Protein AF-A0A101WW51-F1 (afdb_monomer_lite)

pLDDT: mean 91.64, std 7.09, range [53.06, 98.25]

Secondary structure (DSSP, 8-state):
--EEEEEEETTEEEEEEEETTEEEEEEEETTEEEEEE-TT--S-HHHHHHHHHHHHHHHHHT--HHHHHHHHHHHHHH-SSEEEEEEEETTEEEEEEEETTEEEEEEEE-----

Sequence (114 aa):
MSSLVDLVLVNYHGEWILEGGVVKYIEHVDGDIIEAELENCGEDYVDCVIEDAVKRLGDELKIPRSVLGAVKARLKLLGFPLMIRSREEGNSLIVDLRGKGGNAQLVVRYQLIA

Structure (mmCIF, N/CA/C/O backbone):
data_AF-A0A101WW51-F1
#
_entry.id   AF-A0A101WW51-F1
#
loop_
_atom_site.group_PDB
_atom_site.id
_atom_site.type_symbol
_atom_site.label_atom_id
_atom_site.label_alt_id
_atom_site.label_comp_id
_atom_site.label_asym_id
_atom_site.label_entity_id
_atom_site.label_seq_id
_atom_site.pdbx_PDB_ins_code
_atom_site.Cartn_x
_atom_site.Cartn_y
_atom_site.Cartn_z
_atom_site.occupancy
_atom_site.B_iso_or_equiv
_atom_site.auth_seq_id
_atom_site.auth_comp_id
_atom_site.auth_asym_id
_atom_site.auth_atom_id
_atom_site.pdbx_PDB_model_num
ATOM 1 N N . MET A 1 1 ? 1.296 3.540 -20.020 1.00 53.06 1 MET A N 1
ATOM 2 C CA . MET A 1 1 ? 2.038 2.869 -18.932 1.00 53.06 1 MET A CA 1
ATOM 3 C C . MET A 1 1 ? 1.021 2.279 -17.973 1.00 53.06 1 MET A C 1
ATOM 5 O O . MET A 1 1 ? 0.002 2.919 -17.755 1.00 53.06 1 MET A O 1
ATOM 9 N N . SER A 1 2 ? 1.227 1.061 -17.474 1.00 75.81 2 SER A N 1
ATOM 10 C CA . SER A 1 2 ? 0.347 0.453 -16.466 1.00 75.81 2 SER A CA 1
ATOM 11 C C . SER A 1 2 ? 1.016 0.547 -15.098 1.00 75.81 2 SER A C 1
ATOM 13 O O . SER A 1 2 ? 2.124 0.034 -14.944 1.00 75.81 2 SER A O 1
ATOM 15 N N . SER A 1 3 ? 0.354 1.184 -14.134 1.00 89.69 3 SER A N 1
ATOM 16 C CA . SER A 1 3 ? 0.826 1.250 -12.750 1.00 89.69 3 SER A CA 1
ATOM 17 C 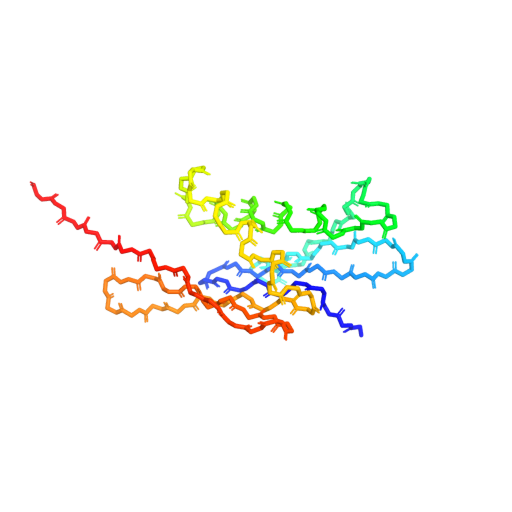C . SER A 1 3 ? 0.899 -0.152 -12.122 1.00 89.69 3 SER A C 1
ATOM 19 O O . SER A 1 3 ? 0.007 -0.981 -12.327 1.00 89.69 3 SER A O 1
ATOM 21 N N . LEU A 1 4 ? 1.979 -0.429 -11.388 1.00 95.44 4 LEU A N 1
ATOM 22 C CA . LEU A 1 4 ? 2.128 -1.599 -10.522 1.00 95.44 4 LEU A CA 1
ATOM 23 C C . LEU A 1 4 ? 1.252 -1.461 -9.278 1.00 95.44 4 LEU A C 1
ATOM 25 O O . LEU A 1 4 ? 0.610 -2.430 -8.878 1.00 95.44 4 LEU A O 1
ATOM 29 N N . VAL A 1 5 ? 1.235 -0.273 -8.675 1.00 97.38 5 VAL A N 1
ATOM 30 C CA . VAL A 1 5 ? 0.443 0.050 -7.487 1.00 97.38 5 VAL A CA 1
ATOM 31 C C . VAL A 1 5 ? -0.140 1.438 -7.663 1.00 97.38 5 VAL A C 1
ATOM 33 O O . VAL A 1 5 ? 0.595 2.394 -7.870 1.00 97.38 5 VAL A O 1
ATOM 36 N N . ASP A 1 6 ? -1.452 1.545 -7.550 1.00 97.31 6 ASP A N 1
ATOM 37 C CA . ASP A 1 6 ? -2.177 2.810 -7.511 1.00 97.31 6 ASP A CA 1
ATOM 38 C C . ASP A 1 6 ? -2.831 2.939 -6.132 1.00 97.31 6 ASP A C 1
ATOM 40 O O . ASP A 1 6 ? -3.750 2.183 -5.797 1.00 97.31 6 ASP A O 1
ATOM 44 N N . LEU A 1 7 ? -2.293 3.836 -5.305 1.00 96.62 7 LEU A N 1
ATOM 45 C CA . LEU A 1 7 ? -2.676 4.034 -3.913 1.00 96.62 7 LEU A CA 1
ATOM 46 C C . LEU A 1 7 ? -3.302 5.411 -3.752 1.00 96.62 7 LEU A C 1
ATOM 48 O O . LEU A 1 7 ? -2.603 6.415 -3.804 1.00 96.62 7 LEU A O 1
ATOM 52 N N . VAL A 1 8 ? -4.608 5.458 -3.500 1.00 95.38 8 VAL A N 1
ATOM 53 C CA . VAL A 1 8 ? -5.326 6.709 -3.243 1.00 95.38 8 VAL A CA 1
ATOM 54 C C . VAL A 1 8 ? -6.067 6.639 -1.927 1.00 95.38 8 VAL A C 1
ATOM 56 O O . VAL A 1 8 ? -7.008 5.861 -1.744 1.00 95.38 8 VAL A O 1
ATOM 59 N N . LEU A 1 9 ? -5.630 7.488 -1.013 1.00 93.06 9 LEU A N 1
ATOM 60 C CA . LEU A 1 9 ? -6.276 7.763 0.256 1.00 93.06 9 LEU A CA 1
ATOM 61 C C . LEU A 1 9 ? -6.952 9.138 0.186 1.00 93.06 9 LEU A C 1
ATOM 63 O O . LEU A 1 9 ? -6.934 9.786 -0.856 1.00 93.06 9 LEU A O 1
ATOM 67 N N . VAL A 1 10 ? -7.547 9.581 1.294 1.00 86.69 10 VAL A N 1
ATOM 68 C CA . VAL A 1 10 ? -8.324 10.831 1.373 1.00 86.69 10 VAL A CA 1
ATOM 69 C C . VAL A 1 10 ? -7.583 12.025 0.754 1.00 86.69 10 VAL A C 1
ATOM 71 O O . VAL A 1 10 ? -8.119 12.655 -0.150 1.00 86.69 10 VAL A O 1
ATOM 74 N N . ASN A 1 11 ? -6.346 12.285 1.190 1.00 85.25 11 ASN A N 1
ATOM 75 C CA . ASN A 1 11 ? -5.526 13.415 0.725 1.00 85.25 11 ASN A CA 1
ATOM 76 C C . ASN A 1 11 ? -4.161 12.969 0.177 1.00 85.25 11 ASN A C 1
ATOM 78 O O . ASN A 1 11 ? -3.217 13.749 0.163 1.00 85.25 11 ASN A O 1
ATOM 82 N N . TYR A 1 12 ? -4.032 11.701 -0.210 1.00 90.38 12 TYR A N 1
ATOM 83 C CA . TYR A 1 12 ? -2.763 11.139 -0.662 1.00 90.38 12 TYR A CA 1
ATOM 84 C C . TYR A 1 12 ? -2.991 10.308 -1.918 1.00 90.38 12 TYR A C 1
ATOM 86 O O . TYR A 1 12 ? -3.881 9.455 -1.940 1.00 90.38 12 TYR A O 1
ATOM 94 N N . HIS A 1 13 ? -2.163 10.513 -2.940 1.00 94.69 13 HIS A N 1
ATOM 95 C CA . HIS A 1 13 ? -2.131 9.671 -4.131 1.00 94.69 13 HIS A CA 1
ATOM 96 C C . HIS A 1 13 ? -0.685 9.329 -4.483 1.00 94.69 13 HIS A C 1
ATOM 98 O O . HIS A 1 13 ? 0.109 10.207 -4.803 1.00 94.69 13 HIS A O 1
ATOM 104 N N . GLY A 1 14 ? -0.361 8.040 -4.415 1.00 94.88 14 GLY A N 1
ATOM 105 C CA . GLY A 1 14 ? 0.920 7.478 -4.817 1.00 94.88 14 GLY A CA 1
ATOM 106 C C . GLY A 1 14 ? 0.757 6.445 -5.928 1.00 94.88 14 GLY A C 1
ATOM 107 O O . GLY A 1 14 ? -0.131 5.591 -5.865 1.00 94.88 14 GLY A O 1
ATOM 108 N N . GLU A 1 15 ? 1.637 6.485 -6.922 1.00 96.25 15 GLU A N 1
ATOM 109 C CA . GLU A 1 15 ? 1.704 5.517 -8.013 1.00 96.25 15 GLU A CA 1
ATOM 110 C C . GLU A 1 15 ? 3.104 4.918 -8.127 1.00 96.25 15 GLU A C 1
ATOM 112 O O . GLU A 1 15 ? 4.109 5.620 -8.061 1.00 96.25 15 GLU A O 1
ATOM 117 N N . TRP A 1 16 ? 3.175 3.607 -8.346 1.00 95.75 16 TRP A N 1
ATOM 118 C CA . TRP A 1 16 ? 4.420 2.900 -8.627 1.00 95.75 16 TRP A CA 1
ATOM 119 C C . TRP A 1 16 ? 4.375 2.386 -10.054 1.00 95.75 16 TRP A C 1
ATOM 121 O O . TRP A 1 16 ? 3.472 1.634 -10.413 1.00 95.75 16 TRP A O 1
ATOM 131 N N . ILE A 1 17 ? 5.349 2.752 -10.878 1.00 94.44 17 ILE A N 1
ATOM 132 C CA . ILE A 1 17 ? 5.380 2.427 -12.305 1.00 94.44 17 ILE A CA 1
ATOM 133 C C . ILE A 1 17 ? 6.687 1.709 -12.623 1.00 94.44 17 ILE A C 1
ATOM 135 O O . ILE A 1 17 ? 7.751 2.124 -12.180 1.00 94.44 17 ILE A O 1
ATOM 139 N N . LEU A 1 18 ? 6.609 0.636 -13.41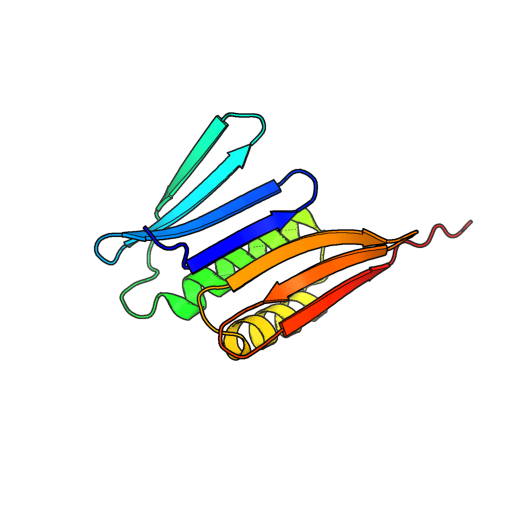2 1.00 91.88 18 LEU A N 1
ATOM 140 C CA . LEU A 1 18 ? 7.789 -0.011 -13.980 1.00 91.88 18 LEU A CA 1
ATOM 141 C C . LEU A 1 18 ? 8.070 0.567 -15.369 1.00 91.88 18 LEU A C 1
ATOM 143 O O . LEU A 1 18 ? 7.282 0.365 -16.296 1.00 91.88 18 LEU A O 1
ATOM 147 N N . GLU A 1 19 ? 9.203 1.244 -15.525 1.00 88.50 19 GLU A N 1
ATOM 148 C CA . GLU A 1 19 ? 9.640 1.830 -16.790 1.00 88.50 19 GLU A CA 1
ATOM 149 C C . GLU A 1 19 ? 11.093 1.437 -17.072 1.00 88.50 19 GLU A C 1
ATOM 151 O O . GLU A 1 19 ? 11.991 1.713 -16.284 1.00 88.50 19 GLU A O 1
ATOM 156 N N . GLY A 1 20 ? 11.338 0.734 -18.183 1.00 84.00 20 GLY A N 1
ATOM 157 C CA . GLY A 1 20 ? 12.698 0.332 -18.568 1.00 84.00 20 GLY A CA 1
ATOM 158 C C . GLY A 1 20 ? 13.415 -0.580 -17.559 1.00 84.00 20 GLY A C 1
ATOM 159 O O . GLY A 1 20 ? 14.639 -0.605 -17.542 1.00 84.00 20 GLY A O 1
ATOM 160 N N . GLY A 1 21 ? 12.672 -1.308 -16.715 1.00 83.81 21 GLY A N 1
ATOM 161 C CA . GLY A 1 21 ? 13.233 -2.137 -15.637 1.00 83.81 21 GLY A CA 1
ATOM 162 C C . GLY A 1 21 ? 13.498 -1.381 -14.331 1.00 83.81 21 GLY A C 1
ATOM 163 O O . GLY A 1 21 ? 13.912 -1.995 -13.354 1.00 83.81 21 GLY A O 1
ATOM 164 N N . VAL A 1 22 ? 13.221 -0.076 -14.292 1.00 87.06 22 VAL A N 1
ATOM 165 C CA . VAL A 1 22 ? 13.336 0.766 -13.098 1.00 87.06 22 VAL A CA 1
ATOM 166 C C . VAL A 1 22 ? 11.946 1.022 -12.532 1.00 87.06 22 VAL A C 1
ATOM 168 O O . VAL A 1 22 ? 10.999 1.302 -13.270 1.00 87.06 22 VAL A O 1
ATOM 171 N N . VAL A 1 23 ? 11.814 0.915 -11.211 1.00 91.69 23 VAL A N 1
ATOM 172 C CA . VAL A 1 23 ? 10.586 1.305 -10.520 1.00 91.69 23 VAL A CA 1
ATOM 173 C C . VAL A 1 23 ? 10.660 2.787 -10.191 1.00 91.69 23 VAL A C 1
ATOM 175 O O . VAL A 1 23 ? 11.539 3.229 -9.452 1.00 91.69 23 VAL A O 1
ATOM 178 N N . LYS A 1 24 ? 9.690 3.535 -10.701 1.00 92.50 24 LYS A N 1
ATOM 179 C CA . LYS A 1 24 ? 9.436 4.921 -10.330 1.00 92.50 24 LYS A CA 1
ATOM 180 C C . LYS A 1 24 ? 8.281 4.987 -9.350 1.00 92.50 24 LYS A C 1
ATOM 182 O O . LYS A 1 24 ? 7.292 4.272 -9.503 1.00 92.50 24 LYS A O 1
ATOM 187 N N . TYR A 1 25 ? 8.418 5.857 -8.371 1.00 92.50 25 TYR A N 1
ATOM 188 C CA . TYR A 1 25 ? 7.372 6.282 -7.468 1.00 92.50 25 TYR A CA 1
ATOM 189 C C . TYR A 1 25 ? 6.954 7.709 -7.833 1.00 92.50 25 TYR A C 1
ATOM 191 O O . TYR A 1 25 ? 7.809 8.567 -8.049 1.00 92.50 25 TYR A O 1
ATOM 199 N N . ILE A 1 26 ? 5.650 7.949 -7.894 1.00 93.56 26 ILE A N 1
ATOM 200 C CA . ILE A 1 26 ? 5.046 9.240 -8.214 1.00 93.56 26 ILE A CA 1
ATOM 201 C C . ILE A 1 26 ? 4.071 9.588 -7.096 1.00 93.56 26 ILE A C 1
ATOM 203 O O . ILE A 1 26 ? 3.143 8.829 -6.832 1.00 93.56 26 ILE A O 1
ATOM 207 N N . GLU A 1 27 ? 4.271 10.725 -6.445 1.00 92.75 27 GLU A N 1
ATOM 208 C CA . GLU A 1 27 ? 3.354 11.284 -5.452 1.00 92.75 27 GLU A CA 1
ATOM 209 C C . GLU A 1 27 ? 2.652 12.503 -6.027 1.00 92.75 27 GLU A C 1
ATOM 211 O O . GLU A 1 27 ? 3.310 13.398 -6.557 1.00 92.75 27 GLU A O 1
ATOM 216 N N . HIS A 1 28 ? 1.334 12.565 -5.876 1.00 86.75 28 HIS A N 1
ATOM 217 C CA . HIS A 1 28 ? 0.540 13.728 -6.249 1.00 86.75 28 HIS A CA 1
ATOM 218 C C . HIS A 1 28 ? 0.122 14.456 -4.968 1.00 86.75 28 HIS A C 1
ATOM 220 O O . HIS A 1 28 ? -0.699 13.948 -4.202 1.00 86.75 28 HIS A O 1
ATOM 226 N N . VAL A 1 29 ? 0.698 15.636 -4.729 1.00 78.62 29 VAL A N 1
ATOM 227 C CA . VAL A 1 29 ? 0.462 16.459 -3.530 1.00 78.62 29 VAL A CA 1
ATOM 228 C C . VAL A 1 29 ? -0.059 17.820 -3.969 1.00 78.62 29 VAL A C 1
ATOM 230 O O . VAL A 1 29 ? 0.674 18.581 -4.582 1.00 78.62 29 VAL A O 1
ATOM 233 N N . ASP A 1 30 ? -1.322 18.136 -3.676 1.00 71.38 30 ASP A N 1
ATOM 234 C CA . ASP A 1 30 ? -1.920 19.468 -3.893 1.00 71.38 30 ASP A CA 1
ATOM 235 C C . ASP A 1 30 ? -1.684 20.096 -5.289 1.00 71.38 30 ASP A C 1
ATOM 237 O O . ASP A 1 30 ? -1.616 21.314 -5.446 1.00 71.38 30 ASP A O 1
ATOM 241 N N . GLY A 1 31 ? -1.610 19.261 -6.332 1.00 69.94 31 GLY A N 1
ATOM 242 C CA . GLY A 1 31 ? -1.377 19.687 -7.719 1.00 69.94 31 GLY A CA 1
ATOM 243 C C . GLY A 1 31 ? 0.088 19.655 -8.165 1.00 69.94 31 GLY A C 1
ATOM 244 O O . GLY A 1 31 ? 0.344 19.790 -9.362 1.00 69.94 31 GLY A O 1
ATOM 245 N N . ASP A 1 32 ? 1.019 19.411 -7.244 1.00 80.44 32 ASP A N 1
ATOM 246 C CA . ASP A 1 32 ? 2.415 19.105 -7.534 1.00 80.44 32 ASP A CA 1
ATOM 247 C C . ASP A 1 32 ? 2.621 17.595 -7.712 1.00 80.44 32 ASP A C 1
ATOM 249 O O . ASP A 1 32 ? 1.944 16.767 -7.095 1.00 80.44 32 ASP A O 1
ATOM 253 N N . ILE A 1 33 ? 3.585 17.241 -8.563 1.00 86.56 33 ILE A N 1
ATOM 254 C CA . ILE A 1 33 ? 3.999 15.859 -8.809 1.00 86.56 33 ILE A CA 1
ATOM 255 C C . ILE A 1 33 ? 5.444 15.706 -8.343 1.00 86.56 33 ILE A C 1
ATOM 257 O O . ILE A 1 33 ? 6.341 16.393 -8.838 1.00 86.56 33 ILE A O 1
ATOM 261 N N . ILE A 1 34 ? 5.669 14.795 -7.399 1.00 87.50 34 ILE A N 1
ATOM 262 C CA . ILE A 1 34 ? 7.000 14.422 -6.922 1.00 87.50 34 ILE A CA 1
ATOM 263 C C . ILE A 1 34 ? 7.322 13.040 -7.479 1.00 87.50 34 ILE A C 1
ATOM 265 O O . ILE A 1 34 ? 6.701 12.050 -7.100 1.00 87.50 34 ILE A O 1
ATOM 269 N N . GLU A 1 35 ? 8.317 12.969 -8.358 1.00 89.25 35 GLU A N 1
ATOM 270 C CA . GLU A 1 35 ? 8.809 11.708 -8.911 1.00 89.25 35 GLU A CA 1
ATOM 271 C C . GLU A 1 35 ? 10.136 11.317 -8.258 1.00 89.25 35 GLU A C 1
ATOM 273 O O . GLU A 1 35 ? 11.043 12.140 -8.109 1.00 89.25 35 GLU A O 1
ATOM 278 N N . ALA A 1 36 ? 10.264 10.047 -7.887 1.00 87.88 36 ALA A N 1
ATOM 279 C CA . ALA A 1 36 ? 11.494 9.472 -7.362 1.00 87.88 36 ALA A CA 1
ATOM 280 C C . ALA A 1 36 ? 11.714 8.066 -7.926 1.00 87.88 36 ALA A C 1
ATOM 282 O O . ALA A 1 36 ? 10.771 7.304 -8.130 1.00 87.88 36 ALA A O 1
ATOM 283 N N . GLU A 1 37 ? 12.969 7.692 -8.146 1.00 88.25 37 GLU A N 1
ATOM 284 C CA . GLU A 1 37 ? 13.324 6.308 -8.453 1.00 88.25 37 GLU A CA 1
ATOM 285 C C . GLU A 1 37 ? 13.485 5.521 -7.152 1.00 88.25 37 GLU A C 1
ATOM 287 O O . GLU A 1 37 ? 14.110 5.986 -6.197 1.00 88.25 37 GLU A O 1
ATOM 292 N N . LEU A 1 38 ? 12.918 4.317 -7.106 1.00 86.12 38 LEU A N 1
ATOM 293 C CA . LEU A 1 38 ? 13.154 3.403 -5.998 1.00 86.12 38 LEU A CA 1
ATOM 294 C C . LEU A 1 38 ? 14.472 2.667 -6.230 1.00 86.12 38 LEU A C 1
ATOM 296 O O . LEU A 1 38 ? 14.564 1.722 -7.020 1.00 86.12 38 LEU A O 1
ATOM 300 N N . GLU A 1 39 ? 15.506 3.126 -5.529 1.00 79.12 39 GLU A N 1
ATOM 301 C CA . GLU A 1 39 ? 16.834 2.527 -5.580 1.00 79.12 39 GLU A CA 1
ATOM 302 C C . GLU A 1 39 ? 16.805 1.059 -5.122 1.00 79.12 39 GLU A C 1
ATOM 304 O O . GLU A 1 39 ? 16.113 0.686 -4.176 1.00 79.12 39 GLU A O 1
ATOM 309 N N . ASN A 1 40 ? 17.623 0.223 -5.766 1.00 78.06 40 ASN A N 1
ATOM 310 C CA . ASN A 1 40 ? 17.868 -1.175 -5.389 1.00 78.06 4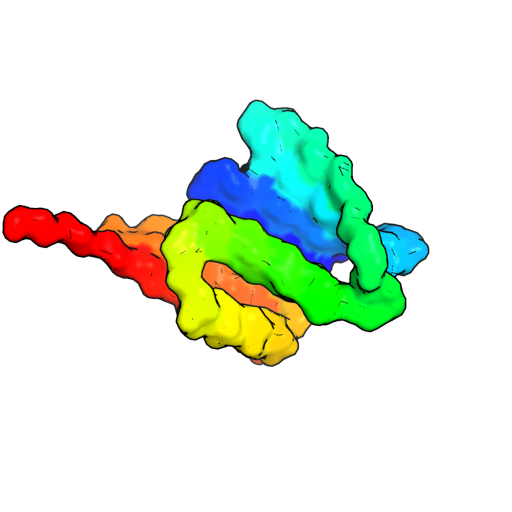0 ASN A CA 1
ATOM 311 C C . ASN A 1 40 ? 16.671 -2.146 -5.479 1.00 78.06 40 ASN A C 1
ATOM 313 O O . ASN A 1 40 ? 16.781 -3.259 -4.970 1.00 78.06 40 ASN A O 1
ATOM 317 N N . CYS A 1 41 ? 15.567 -1.808 -6.163 1.00 82.12 41 CYS A N 1
ATOM 318 C CA . CYS A 1 41 ? 14.486 -2.785 -6.377 1.00 82.12 41 CYS A CA 1
ATOM 319 C C . CYS A 1 41 ? 14.891 -3.974 -7.278 1.00 82.12 41 CYS A C 1
ATOM 321 O O . CYS A 1 41 ? 14.337 -5.059 -7.124 1.00 82.12 41 CYS A O 1
ATOM 323 N N . GLY A 1 42 ? 15.860 -3.798 -8.187 1.00 76.12 42 GLY A N 1
ATOM 324 C CA . GLY A 1 42 ? 16.356 -4.864 -9.070 1.00 76.12 42 GLY A CA 1
ATOM 325 C C . GLY A 1 42 ? 15.279 -5.500 -9.967 1.00 76.12 42 GLY A C 1
ATOM 326 O O . GLY A 1 42 ? 14.191 -4.958 -10.143 1.00 76.12 42 GLY A O 1
ATOM 327 N N . GLU A 1 43 ? 15.587 -6.666 -10.550 1.00 76.12 43 GLU A N 1
ATOM 328 C CA . GLU A 1 43 ? 14.639 -7.409 -11.403 1.00 76.12 43 GLU A CA 1
ATOM 329 C C . GLU A 1 43 ? 13.477 -8.034 -10.606 1.00 76.12 43 GLU A C 1
ATOM 331 O O . GLU A 1 43 ? 12.369 -8.145 -11.130 1.00 76.12 43 GLU A O 1
ATOM 336 N N . ASP A 1 44 ? 13.692 -8.384 -9.330 1.00 84.81 44 ASP A N 1
ATOM 337 C CA . ASP A 1 44 ? 12.649 -8.865 -8.407 1.00 84.81 44 ASP A CA 1
ATOM 338 C C . ASP A 1 44 ? 12.058 -7.710 -7.585 1.00 84.81 44 ASP A C 1
ATOM 340 O O . ASP A 1 44 ? 12.061 -7.684 -6.352 1.00 84.81 44 ASP A O 1
ATOM 344 N N . TYR A 1 45 ? 11.535 -6.719 -8.302 1.00 89.81 45 TYR A N 1
ATOM 345 C CA . TYR A 1 45 ? 11.005 -5.484 -7.728 1.00 89.81 45 TYR A CA 1
ATOM 346 C C . TYR A 1 45 ? 9.778 -5.683 -6.825 1.00 89.81 45 TYR A C 1
ATOM 348 O O . TYR A 1 45 ? 9.300 -4.727 -6.213 1.00 89.81 45 TYR A O 1
ATOM 356 N N . VAL A 1 46 ? 9.227 -6.898 -6.746 1.00 92.25 46 VAL A N 1
ATOM 357 C CA . VAL A 1 46 ? 7.935 -7.153 -6.108 1.00 92.25 46 VAL A CA 1
ATOM 358 C C . VAL A 1 46 ? 7.957 -6.843 -4.623 1.00 92.25 46 VAL A C 1
ATOM 360 O O . VAL A 1 46 ? 7.075 -6.131 -4.141 1.00 92.25 46 VAL A O 1
ATOM 363 N N . ASP A 1 47 ? 8.946 -7.361 -3.891 1.00 93.62 47 ASP A N 1
ATOM 364 C CA . ASP A 1 47 ? 9.009 -7.101 -2.452 1.00 93.62 47 ASP A CA 1
ATOM 365 C C . ASP A 1 47 ? 9.332 -5.633 -2.177 1.00 93.62 47 ASP A C 1
ATOM 367 O O . ASP A 1 47 ? 8.695 -5.038 -1.319 1.00 93.62 47 ASP A O 1
ATOM 371 N N . CYS A 1 48 ? 10.227 -5.038 -2.969 1.00 93.75 48 CYS A N 1
ATOM 372 C CA . CYS A 1 48 ? 10.617 -3.633 -2.866 1.00 93.75 48 CYS A CA 1
ATOM 373 C C . CYS A 1 48 ? 9.413 -2.685 -3.012 1.00 93.75 48 CYS A C 1
ATOM 375 O O . CYS A 1 48 ? 9.153 -1.854 -2.142 1.00 93.75 48 CYS A O 1
ATOM 377 N N . VAL A 1 49 ? 8.618 -2.867 -4.072 1.00 95.44 49 VAL A N 1
ATOM 378 C CA . VAL A 1 49 ? 7.408 -2.071 -4.331 1.00 95.44 49 VAL A CA 1
ATOM 379 C C . VAL A 1 49 ? 6.370 -2.264 -3.227 1.00 95.44 49 VAL A C 1
ATOM 381 O O . VAL A 1 49 ? 5.773 -1.295 -2.763 1.00 95.44 49 VAL A O 1
ATOM 384 N N . ILE A 1 50 ? 6.143 -3.506 -2.787 1.00 96.44 50 ILE A N 1
ATOM 385 C CA . ILE A 1 50 ? 5.174 -3.781 -1.719 1.00 96.44 50 ILE A CA 1
ATOM 386 C C . ILE A 1 50 ? 5.649 -3.186 -0.390 1.00 96.44 50 ILE A C 1
ATOM 388 O O . ILE A 1 50 ? 4.828 -2.650 0.350 1.00 96.44 50 ILE A O 1
ATOM 392 N N . GLU A 1 51 ? 6.935 -3.279 -0.056 1.00 95.44 51 GLU A N 1
ATOM 393 C CA . GLU A 1 51 ? 7.484 -2.695 1.168 1.00 95.44 51 GLU A CA 1
ATOM 394 C C . GLU A 1 51 ? 7.315 -1.180 1.202 1.00 95.44 51 GLU A C 1
ATOM 396 O O . GLU A 1 51 ? 6.826 -0.660 2.208 1.00 95.44 51 GLU A O 1
ATOM 401 N N . ASP A 1 52 ? 7.649 -0.487 0.111 1.00 95.38 52 ASP A N 1
ATOM 402 C CA . ASP A 1 52 ? 7.487 0.964 0.034 1.00 95.38 52 ASP A CA 1
ATOM 403 C C . ASP A 1 52 ? 6.006 1.372 0.101 1.00 95.38 52 ASP A C 1
ATOM 405 O O . ASP A 1 52 ? 5.630 2.219 0.914 1.00 95.38 52 ASP A O 1
ATOM 409 N N . ALA A 1 53 ? 5.127 0.689 -0.643 1.00 95.88 53 ALA A N 1
ATOM 4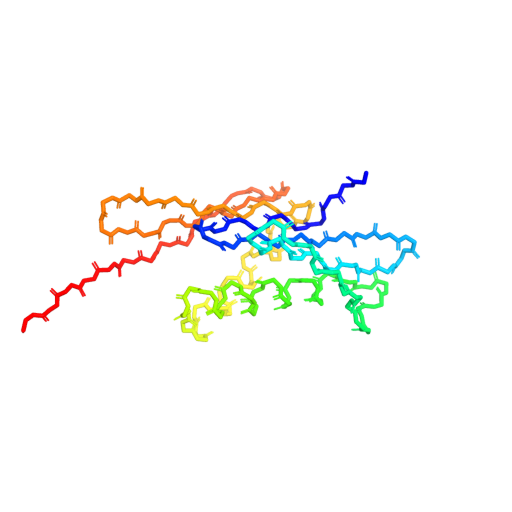10 C CA . ALA A 1 53 ? 3.687 0.947 -0.598 1.00 95.88 53 ALA A CA 1
ATOM 411 C C . ALA A 1 53 ? 3.086 0.715 0.800 1.00 95.88 53 ALA A C 1
ATOM 413 O O . ALA A 1 53 ? 2.270 1.509 1.270 1.00 95.88 53 ALA A O 1
ATOM 414 N N . VAL A 1 54 ? 3.497 -0.349 1.502 1.00 96.62 54 VAL A N 1
ATOM 415 C CA . VAL A 1 54 ? 3.044 -0.638 2.875 1.00 96.62 54 VAL A CA 1
ATOM 416 C C . VAL A 1 54 ? 3.580 0.391 3.861 1.00 96.62 54 VAL A C 1
ATOM 418 O O . VAL A 1 54 ? 2.846 0.793 4.765 1.00 96.62 54 VAL A O 1
ATOM 421 N N . LYS A 1 55 ? 4.835 0.823 3.702 1.00 95.25 55 LYS A N 1
ATOM 422 C CA . LYS A 1 55 ? 5.429 1.872 4.532 1.00 95.25 55 LYS A CA 1
ATOM 423 C C . LYS A 1 55 ? 4.627 3.165 4.408 1.00 95.25 55 LYS A C 1
ATOM 425 O O . LYS A 1 55 ? 4.168 3.668 5.427 1.00 95.25 55 LYS A O 1
ATOM 430 N N . ARG A 1 56 ? 4.369 3.633 3.183 1.00 94.31 56 ARG A N 1
ATOM 431 C CA . ARG A 1 56 ? 3.593 4.859 2.935 1.00 94.31 56 ARG A CA 1
ATOM 432 C C . ARG A 1 56 ? 2.156 4.745 3.424 1.00 94.31 56 ARG A C 1
ATOM 434 O O . ARG A 1 56 ? 1.692 5.616 4.145 1.00 94.31 56 ARG A O 1
ATOM 441 N N . LEU A 1 57 ? 1.481 3.626 3.153 1.00 94.62 57 LEU A N 1
ATOM 442 C CA . LEU A 1 57 ? 0.151 3.359 3.713 1.00 94.62 57 LEU A CA 1
ATOM 443 C C . LEU A 1 57 ? 0.150 3.436 5.249 1.00 94.62 57 LEU A C 1
ATOM 445 O O . LEU A 1 57 ? -0.783 3.966 5.852 1.00 94.62 57 LEU A O 1
ATOM 449 N N . GLY A 1 58 ? 1.188 2.889 5.884 1.00 94.75 58 GLY A N 1
ATOM 450 C CA . GLY A 1 58 ? 1.367 2.926 7.329 1.00 94.75 58 GLY A CA 1
ATOM 451 C C . GLY A 1 58 ? 1.629 4.321 7.874 1.00 94.75 58 GLY A C 1
ATOM 452 O O . GLY A 1 58 ? 1.055 4.672 8.904 1.00 94.75 58 GLY A O 1
ATOM 453 N N . ASP A 1 59 ? 2.451 5.105 7.184 1.00 93.31 59 ASP A N 1
ATOM 454 C CA . ASP A 1 59 ? 2.775 6.479 7.554 1.00 93.31 59 ASP A CA 1
ATOM 455 C C . ASP A 1 59 ? 1.555 7.397 7.403 1.00 93.31 59 ASP A C 1
ATOM 457 O O . ASP A 1 59 ? 1.278 8.176 8.319 1.00 93.31 59 ASP A O 1
ATOM 461 N N . GLU A 1 60 ? 0.772 7.249 6.334 1.00 92.06 60 GLU A N 1
ATOM 462 C CA . GLU A 1 60 ? -0.445 8.033 6.095 1.00 92.06 60 GLU A CA 1
ATOM 463 C C . GLU A 1 60 ? -1.560 7.693 7.091 1.00 92.06 60 GLU A C 1
ATOM 465 O O . GLU A 1 60 ? -2.163 8.574 7.703 1.00 92.06 60 GLU A O 1
ATOM 470 N N . LEU A 1 61 ? -1.813 6.402 7.324 1.00 92.38 61 LEU A N 1
ATOM 471 C CA . LEU A 1 61 ? -2.928 5.948 8.165 1.00 92.38 61 LEU A CA 1
ATOM 472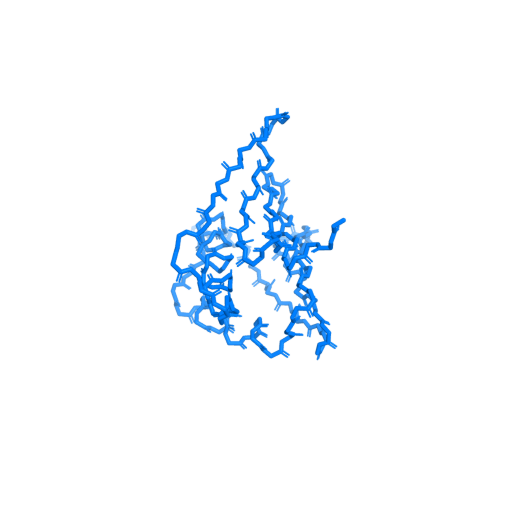 C C . LEU A 1 61 ? -2.538 5.673 9.624 1.00 92.38 61 LEU A C 1
ATOM 474 O O . LEU A 1 61 ? -3.372 5.220 10.410 1.00 92.38 61 LEU A O 1
ATOM 478 N N . LYS A 1 62 ? -1.273 5.918 9.992 1.00 92.44 62 LYS A N 1
ATOM 479 C CA . LYS A 1 62 ? -0.689 5.637 11.319 1.00 92.44 62 LYS A CA 1
ATOM 480 C C . LYS A 1 62 ? -0.944 4.196 11.785 1.00 92.44 62 LYS A C 1
ATOM 482 O O . LYS A 1 62 ? -1.255 3.938 12.949 1.00 92.44 62 LYS A O 1
ATOM 487 N N . ILE A 1 63 ? -0.813 3.240 10.863 1.00 91.38 63 ILE A N 1
ATOM 488 C CA . ILE A 1 63 ? -1.121 1.828 11.119 1.00 91.38 63 ILE A CA 1
ATOM 489 C C . ILE A 1 63 ? -0.031 1.199 12.006 1.00 91.38 63 ILE A C 1
ATOM 491 O O . ILE A 1 63 ? 1.159 1.312 11.703 1.00 91.38 63 ILE A O 1
ATOM 495 N N . PRO A 1 64 ? -0.398 0.457 13.068 1.00 91.06 64 PRO A N 1
ATOM 496 C CA . PRO A 1 64 ? 0.569 -0.265 13.888 1.00 91.06 64 PRO A CA 1
ATOM 497 C C . PRO A 1 64 ? 1.381 -1.296 13.091 1.00 91.06 64 PRO A C 1
ATOM 499 O O . PRO A 1 64 ? 0.839 -2.030 12.262 1.00 91.06 64 PRO A O 1
ATOM 502 N N . ARG A 1 65 ? 2.673 -1.450 13.420 1.00 88.31 65 ARG A N 1
ATOM 503 C CA . ARG A 1 65 ? 3.582 -2.412 12.756 1.00 88.31 65 ARG A CA 1
ATOM 504 C C . ARG A 1 65 ? 3.044 -3.849 12.715 1.00 88.31 65 ARG A C 1
ATOM 506 O O . ARG A 1 65 ? 3.268 -4.556 11.737 1.00 88.31 65 ARG A O 1
ATOM 513 N N . SER A 1 66 ? 2.320 -4.274 13.752 1.00 86.81 66 SER A N 1
ATOM 514 C CA . SER A 1 66 ? 1.691 -5.602 13.821 1.00 86.81 66 SER A CA 1
ATOM 515 C C . SER A 1 66 ? 0.646 -5.828 12.723 1.00 86.81 66 SER A C 1
ATOM 517 O O . SER A 1 66 ? 0.513 -6.942 12.225 1.00 86.81 66 SER A O 1
ATOM 519 N N . VAL A 1 67 ? -0.060 -4.774 12.308 1.00 94.62 67 VAL A N 1
ATOM 520 C CA . VAL A 1 67 ? -1.048 -4.816 11.222 1.00 94.62 67 VAL A CA 1
ATOM 521 C C . VAL A 1 67 ? -0.355 -4.690 9.865 1.00 94.62 67 VAL A C 1
ATOM 523 O O . VAL A 1 67 ? -0.723 -5.401 8.932 1.00 94.62 67 VAL A O 1
ATOM 526 N N . LEU A 1 68 ? 0.699 -3.871 9.757 1.00 95.12 68 LEU A N 1
ATOM 527 C CA . LEU A 1 68 ? 1.468 -3.708 8.515 1.00 95.12 68 LEU A CA 1
ATOM 528 C C . LEU A 1 68 ? 2.044 -5.027 7.987 1.00 95.12 68 LEU A C 1
ATOM 530 O O . LEU A 1 68 ? 2.005 -5.268 6.783 1.00 95.12 68 LEU A O 1
ATOM 534 N N . GLY A 1 69 ? 2.507 -5.920 8.869 1.00 95.12 69 GLY A N 1
ATOM 535 C CA . GLY A 1 69 ? 2.959 -7.255 8.460 1.00 95.12 69 GLY A CA 1
ATOM 536 C C . GLY A 1 69 ? 1.855 -8.078 7.781 1.00 95.12 69 GLY A C 1
ATOM 537 O O . GLY A 1 69 ? 2.089 -8.708 6.748 1.00 95.12 69 GLY A O 1
ATOM 538 N N . ALA A 1 70 ? 0.629 -8.024 8.313 1.00 95.44 70 ALA A N 1
ATOM 539 C CA . ALA A 1 70 ? -0.529 -8.693 7.721 1.00 95.44 70 ALA A CA 1
ATOM 540 C C . ALA A 1 70 ? -0.952 -8.047 6.392 1.00 95.44 70 ALA A C 1
ATOM 542 O O . ALA A 1 70 ? -1.305 -8.760 5.450 1.00 95.44 70 ALA A O 1
ATOM 543 N N . VAL A 1 71 ? -0.865 -6.716 6.289 1.00 96.88 71 VAL A N 1
ATOM 544 C CA . VAL A 1 71 ? -1.111 -5.990 5.035 1.00 96.88 71 VAL A CA 1
ATOM 545 C C . VAL A 1 71 ? -0.087 -6.401 3.976 1.00 96.88 71 VAL A C 1
ATOM 547 O O . VAL A 1 71 ? -0.495 -6.827 2.899 1.00 96.88 71 VAL A O 1
ATOM 550 N N . LYS A 1 72 ? 1.218 -6.393 4.290 1.00 96.94 72 LYS A N 1
ATOM 551 C CA . LYS A 1 72 ? 2.289 -6.848 3.382 1.00 96.94 72 LYS A CA 1
ATOM 552 C C . LYS A 1 72 ? 2.013 -8.257 2.858 1.00 96.94 72 LYS A C 1
ATOM 554 O O . LYS A 1 72 ? 2.013 -8.480 1.648 1.00 96.94 72 LYS A O 1
ATOM 559 N N . ALA A 1 73 ? 1.733 -9.204 3.756 1.00 96.19 73 ALA A N 1
ATOM 560 C CA . ALA A 1 73 ? 1.417 -10.579 3.375 1.00 96.19 73 ALA A CA 1
ATOM 561 C C . ALA A 1 73 ? 0.181 -10.655 2.465 1.00 96.19 73 ALA A C 1
ATOM 563 O O . ALA A 1 73 ? 0.175 -11.401 1.486 1.00 96.19 73 ALA A O 1
ATOM 564 N N . ARG A 1 74 ? -0.853 -9.853 2.746 1.00 97.19 74 ARG A N 1
ATOM 565 C CA . ARG A 1 74 ? -2.057 -9.809 1.917 1.00 97.19 74 ARG A CA 1
ATOM 566 C C . ARG A 1 74 ? -1.779 -9.235 0.529 1.00 97.19 74 ARG A C 1
ATOM 568 O O . ARG A 1 74 ? -2.228 -9.834 -0.441 1.00 97.19 74 ARG A O 1
ATOM 575 N N . LEU A 1 75 ? -1.031 -8.139 0.417 1.00 97.75 75 LEU A N 1
ATOM 576 C CA . LEU A 1 75 ? -0.688 -7.533 -0.875 1.00 97.75 75 LEU A CA 1
ATOM 577 C C . LEU A 1 75 ? 0.112 -8.494 -1.766 1.00 97.75 75 LEU A C 1
ATOM 579 O O . LEU A 1 75 ? -0.181 -8.596 -2.956 1.00 97.75 75 LEU A O 1
ATOM 583 N N . LYS A 1 76 ? 1.034 -9.280 -1.188 1.00 96.50 76 LYS A N 1
ATOM 584 C CA . LYS A 1 76 ? 1.755 -10.340 -1.919 1.00 96.50 76 LYS A CA 1
ATOM 585 C C . LYS A 1 76 ? 0.819 -11.381 -2.532 1.00 96.50 76 LYS A C 1
ATOM 587 O O . LYS A 1 76 ? 1.028 -11.792 -3.666 1.00 96.50 76 LYS A O 1
ATOM 592 N N . LEU A 1 77 ? -0.214 -11.793 -1.795 1.00 97.12 77 LEU A N 1
ATOM 593 C CA . LEU A 1 77 ? -1.209 -12.752 -2.285 1.00 97.12 77 LEU A CA 1
ATOM 594 C C . LEU A 1 77 ? -2.131 -12.149 -3.352 1.00 97.12 77 LEU A C 1
ATOM 596 O O . LEU A 1 77 ? -2.554 -12.856 -4.262 1.00 97.12 77 LEU A O 1
ATOM 600 N N . LEU A 1 78 ? -2.455 -10.858 -3.238 1.00 97.69 78 LEU A N 1
ATOM 601 C CA . LEU A 1 78 ? -3.283 -10.159 -4.221 1.00 97.69 78 LEU A CA 1
ATOM 602 C C . LEU A 1 78 ? -2.550 -9.982 -5.556 1.00 97.69 78 LEU A C 1
ATOM 604 O O . LEU A 1 78 ? -3.181 -10.121 -6.599 1.00 97.69 78 LEU A O 1
ATOM 608 N N . GLY A 1 79 ? -1.242 -9.721 -5.535 1.00 96.12 79 GLY A N 1
ATOM 609 C CA . GLY A 1 79 ? -0.406 -9.613 -6.733 1.00 96.12 79 GLY A CA 1
ATOM 610 C C . GLY A 1 79 ? -0.727 -8.412 -7.637 1.00 96.12 79 GLY A C 1
ATOM 611 O O . GLY A 1 79 ? -1.830 -7.864 -7.636 1.00 96.12 79 GLY A O 1
ATOM 612 N N . PHE A 1 80 ? 0.253 -8.000 -8.444 1.00 95.19 80 PHE A N 1
ATOM 613 C CA . PHE A 1 80 ? 0.143 -6.801 -9.281 1.00 95.19 80 PHE A CA 1
ATOM 614 C C . PHE A 1 80 ? -0.728 -6.973 -10.540 1.00 95.19 80 PHE A C 1
ATOM 616 O O . PHE A 1 80 ? -0.718 -8.048 -11.156 1.00 95.19 80 PHE A O 1
ATOM 623 N N . PRO A 1 81 ? -1.379 -5.894 -11.018 1.00 96.38 81 PRO A N 1
ATOM 624 C CA . PRO A 1 81 ? -1.364 -4.549 -10.438 1.00 96.38 81 PRO A CA 1
ATOM 625 C C . PRO A 1 81 ? -2.238 -4.469 -9.186 1.00 96.38 81 PRO A C 1
ATOM 627 O O . PRO A 1 81 ? -3.274 -5.129 -9.116 1.00 96.38 81 PRO A O 1
ATOM 630 N N . LEU A 1 82 ? -1.810 -3.672 -8.211 1.00 97.88 82 LEU A N 1
ATOM 631 C CA . LEU A 1 82 ? -2.561 -3.409 -6.991 1.00 97.88 82 LEU A CA 1
ATOM 632 C C . LEU A 1 82 ? -3.295 -2.074 -7.110 1.00 97.88 82 LEU A C 1
ATOM 634 O O . LEU A 1 82 ? -2.702 -1.061 -7.462 1.00 97.88 82 LEU A O 1
ATOM 638 N N . MET A 1 83 ? -4.579 -2.071 -6.771 1.00 97.94 83 MET A N 1
ATOM 639 C CA . MET A 1 83 ? -5.368 -0.856 -6.581 1.00 97.94 83 MET A CA 1
ATOM 640 C C . MET A 1 83 ? -5.764 -0.766 -5.113 1.00 97.94 83 MET A C 1
ATOM 642 O O . MET A 1 83 ? -6.409 -1.676 -4.585 1.00 97.94 83 MET A O 1
ATOM 646 N N . ILE A 1 84 ? -5.371 0.322 -4.462 1.00 97.88 84 ILE A N 1
ATOM 647 C CA . ILE A 1 84 ? -5.578 0.573 -3.040 1.00 97.88 84 ILE A CA 1
ATOM 648 C C . ILE A 1 84 ? -6.350 1.883 -2.923 1.00 97.88 84 ILE A C 1
ATOM 650 O O . ILE A 1 84 ? -5.831 2.936 -3.272 1.00 97.88 84 ILE A O 1
ATOM 654 N N . ARG A 1 85 ? -7.606 1.829 -2.476 1.00 97.88 85 ARG A N 1
ATOM 655 C CA . ARG A 1 85 ? -8.487 3.007 -2.423 1.00 97.88 85 ARG A CA 1
ATOM 656 C C . ARG A 1 85 ? -9.140 3.128 -1.053 1.00 97.88 85 ARG A C 1
ATOM 658 O O . ARG A 1 85 ? -9.695 2.147 -0.563 1.00 97.88 85 ARG A O 1
ATOM 665 N N . SER A 1 86 ? -9.099 4.309 -0.442 1.00 96.06 86 SER A N 1
ATOM 666 C CA . SER A 1 86 ? -9.825 4.562 0.806 1.00 96.06 86 SER A CA 1
ATOM 667 C C . SER A 1 86 ? -11.222 5.125 0.565 1.00 96.06 86 SER A C 1
ATOM 669 O O . SER A 1 86 ? -11.433 5.882 -0.382 1.00 96.06 86 SER A O 1
ATOM 671 N N . ARG A 1 87 ? -12.151 4.816 1.466 1.00 95.81 87 ARG A N 1
ATOM 672 C CA . ARG A 1 87 ? -13.487 5.412 1.541 1.00 95.81 87 ARG A CA 1
ATOM 673 C C . ARG A 1 87 ? -13.931 5.521 2.993 1.00 95.81 87 ARG A C 1
ATOM 675 O O . ARG A 1 87 ? -13.650 4.635 3.801 1.00 95.81 87 ARG A O 1
ATOM 682 N N . GLU A 1 88 ? -14.631 6.597 3.317 1.00 94.25 88 GLU A N 1
ATOM 683 C CA . GLU A 1 88 ? -15.200 6.808 4.646 1.00 94.25 88 GLU A CA 1
ATOM 684 C C . GLU A 1 88 ? -16.582 6.151 4.742 1.00 94.25 88 GLU A C 1
ATOM 686 O O . GLU A 1 88 ? -17.443 6.352 3.886 1.00 94.25 88 GLU A O 1
ATOM 691 N N . GLU A 1 89 ? -16.800 5.355 5.789 1.00 93.50 89 GLU A N 1
ATOM 692 C CA . GLU A 1 89 ? -18.097 4.771 6.130 1.00 93.50 89 GLU A CA 1
ATOM 693 C C . GLU A 1 89 ? -18.397 4.983 7.615 1.00 93.50 89 GLU A C 1
ATOM 695 O O . GLU A 1 89 ? -17.899 4.271 8.492 1.00 93.50 89 GLU A O 1
ATOM 700 N N . GLY A 1 90 ? -19.239 5.976 7.907 1.00 91.06 90 GLY A N 1
ATOM 701 C CA . GLY A 1 90 ? -19.614 6.324 9.275 1.00 91.06 90 GLY A CA 1
ATOM 702 C C . GLY A 1 90 ? -18.398 6.754 10.096 1.00 91.06 90 GLY A C 1
ATOM 703 O O . GLY A 1 90 ? -17.773 7.763 9.800 1.00 91.06 90 GLY A O 1
ATOM 704 N N . ASN A 1 91 ? -18.062 5.986 11.135 1.00 91.25 91 ASN A N 1
ATOM 705 C CA . ASN A 1 91 ? -16.892 6.220 11.987 1.00 91.25 91 ASN A CA 1
ATOM 706 C C . ASN A 1 91 ? -15.682 5.346 11.612 1.00 91.25 91 ASN A C 1
ATOM 708 O O . ASN A 1 91 ? -14.838 5.054 12.463 1.00 91.25 91 ASN A O 1
ATOM 712 N N . SER A 1 92 ? -15.627 4.856 10.376 1.00 94.56 92 SER A N 1
ATOM 713 C CA . SER A 1 92 ? -14.554 3.987 9.901 1.00 94.56 92 SER A CA 1
ATOM 714 C C . SER A 1 92 ? -13.988 4.485 8.577 1.00 94.56 92 SER A C 1
ATOM 716 O O . SER A 1 92 ? -14.729 4.934 7.707 1.00 94.56 92 SER A O 1
ATOM 718 N N . LEU A 1 93 ? -12.677 4.339 8.406 1.00 95.19 93 LEU A N 1
ATOM 719 C CA . LEU A 1 93 ? -12.017 4.418 7.111 1.00 95.19 93 LEU A CA 1
ATOM 720 C C . LEU A 1 93 ? -11.797 2.994 6.604 1.00 95.19 93 LEU A C 1
ATOM 722 O O . LEU A 1 93 ? -11.171 2.168 7.275 1.00 95.19 93 LEU A O 1
ATOM 726 N N . ILE A 1 94 ? -12.318 2.696 5.421 1.00 97.12 94 ILE A N 1
ATOM 727 C CA . ILE A 1 94 ? -12.132 1.406 4.763 1.00 97.12 94 ILE A CA 1
ATOM 728 C C . ILE A 1 94 ? -11.156 1.594 3.620 1.00 97.12 94 ILE A C 1
ATOM 730 O O . ILE A 1 94 ? -11.359 2.445 2.762 1.00 97.12 94 ILE A O 1
ATOM 734 N N . VAL A 1 95 ? -10.116 0.772 3.600 1.00 97.75 95 VAL A N 1
ATOM 735 C CA . VAL A 1 95 ? -9.147 0.711 2.513 1.00 97.75 95 VAL A CA 1
ATOM 736 C C . VAL A 1 95 ? -9.394 -0.574 1.737 1.00 97.75 95 VAL A C 1
ATOM 738 O O . VAL A 1 95 ? -9.127 -1.677 2.223 1.00 97.75 95 VAL A O 1
ATOM 741 N N . ASP A 1 96 ? -9.931 -0.428 0.532 1.00 98.12 96 ASP A N 1
ATOM 742 C CA . ASP A 1 96 ? -10.123 -1.512 -0.419 1.00 98.12 96 ASP A CA 1
ATOM 743 C C . ASP A 1 96 ? -8.784 -1.852 -1.077 1.00 98.12 96 ASP A C 1
ATOM 745 O O . ASP A 1 96 ? -8.168 -1.004 -1.716 1.00 98.12 96 ASP A O 1
ATOM 749 N N . LEU A 1 97 ? -8.350 -3.104 -0.937 1.00 98.12 97 LEU A N 1
ATOM 750 C CA . LEU A 1 97 ? -7.140 -3.653 -1.546 1.00 98.12 97 LEU A CA 1
ATOM 751 C C . LEU A 1 97 ? -7.562 -4.606 -2.665 1.00 98.12 97 LEU A C 1
ATOM 753 O O . LEU A 1 97 ? -8.240 -5.603 -2.409 1.00 98.12 97 LEU A O 1
ATOM 757 N N . ARG A 1 98 ? -7.176 -4.332 -3.908 1.00 98.25 98 ARG A N 1
ATOM 758 C CA . ARG A 1 98 ? -7.521 -5.170 -5.067 1.00 98.25 98 ARG A CA 1
ATOM 759 C C . ARG A 1 98 ? -6.270 -5.526 -5.846 1.00 98.25 98 ARG A C 1
ATOM 761 O O . ARG A 1 98 ? -5.399 -4.684 -6.010 1.00 98.25 98 ARG A O 1
ATOM 768 N N . GLY A 1 99 ? -6.212 -6.752 -6.347 1.00 97.50 99 GLY A N 1
ATOM 769 C CA . GLY A 1 99 ? -5.158 -7.222 -7.241 1.00 97.50 99 GLY A CA 1
ATOM 770 C C . GLY A 1 99 ? -5.659 -8.341 -8.145 1.00 97.50 99 GLY A C 1
ATOM 771 O O . GLY A 1 99 ? -6.848 -8.665 -8.148 1.00 97.50 99 GLY A O 1
ATOM 772 N N . LYS A 1 100 ? -4.761 -8.972 -8.906 1.00 96.06 100 LYS A N 1
ATOM 773 C CA . LYS A 1 100 ? -5.136 -10.092 -9.797 1.00 96.06 100 LYS A CA 1
ATOM 774 C C . LYS A 1 100 ? -5.670 -11.312 -9.043 1.00 96.06 100 LYS A C 1
ATOM 776 O O . LYS A 1 100 ? -6.518 -12.029 -9.559 1.00 96.06 100 LYS A O 1
ATOM 781 N N . GLY A 1 101 ? -5.166 -11.543 -7.836 1.00 95.31 101 GLY A N 1
ATOM 782 C CA . GLY A 1 101 ? -5.518 -12.651 -6.953 1.00 95.31 101 GLY A CA 1
ATOM 783 C C . GLY A 1 101 ? -6.797 -12.436 -6.143 1.00 95.31 101 GLY A C 1
ATOM 784 O O . GLY A 1 101 ? -7.156 -13.306 -5.354 1.00 95.31 101 GLY A O 1
ATOM 785 N N . GLY A 1 102 ? -7.488 -11.302 -6.311 1.00 97.00 102 GLY A N 1
ATOM 786 C CA . GLY A 1 102 ? -8.774 -11.028 -5.669 1.00 97.00 102 GLY A CA 1
ATOM 787 C C . GLY A 1 102 ? -8.813 -9.687 -4.946 1.00 97.00 102 GLY A C 1
ATOM 788 O O . GLY A 1 102 ? -8.240 -8.691 -5.394 1.00 97.00 102 GLY A O 1
ATOM 789 N N . ASN A 1 103 ? -9.522 -9.653 -3.822 1.00 97.69 103 ASN A N 1
ATOM 790 C CA . ASN A 1 103 ? -9.729 -8.454 -3.025 1.00 97.69 103 ASN A CA 1
ATOM 791 C C . ASN A 1 103 ? -9.590 -8.726 -1.521 1.00 97.69 103 ASN A C 1
ATOM 793 O O . ASN A 1 103 ? -9.750 -9.844 -1.032 1.00 97.69 103 ASN A O 1
ATOM 797 N N . ALA A 1 104 ? -9.271 -7.672 -0.784 1.00 97.81 104 ALA A N 1
ATOM 798 C CA . ALA A 1 104 ? -9.273 -7.636 0.667 1.00 97.81 104 ALA A CA 1
ATOM 799 C C . ALA A 1 104 ? -9.627 -6.225 1.138 1.00 97.81 104 ALA A C 1
ATOM 801 O O . ALA A 1 104 ? -9.615 -5.275 0.358 1.00 97.81 104 ALA A O 1
ATOM 802 N N . GLN A 1 105 ? -9.929 -6.089 2.424 1.00 97.44 105 GLN A N 1
ATOM 803 C CA . GLN A 1 105 ? -10.204 -4.798 3.037 1.00 97.44 105 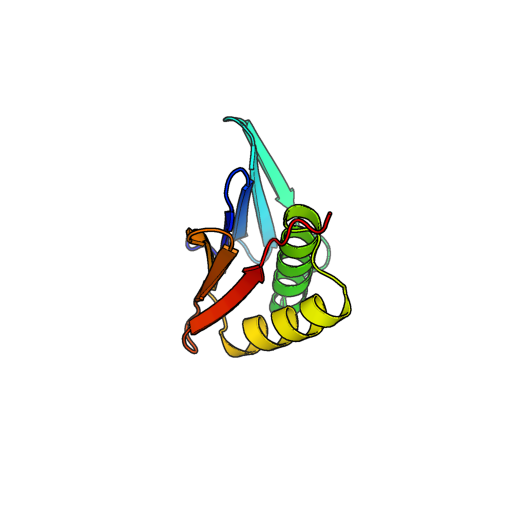GLN A CA 1
ATOM 804 C C . GLN A 1 105 ? -9.408 -4.659 4.326 1.00 97.44 105 GLN A C 1
ATOM 806 O O . GLN A 1 105 ? -9.329 -5.596 5.124 1.00 97.44 105 GLN A O 1
ATOM 811 N N . LEU A 1 106 ? -8.845 -3.474 4.529 1.00 96.31 106 LEU A N 1
ATOM 812 C CA . LEU A 1 106 ? -8.382 -3.013 5.828 1.00 96.31 106 LEU A CA 1
ATOM 813 C C . LEU A 1 106 ? -9.431 -2.045 6.377 1.00 96.31 106 LEU A C 1
ATOM 815 O O . LEU A 1 106 ? -9.827 -1.105 5.694 1.00 96.31 106 LEU A O 1
ATOM 819 N N . VAL A 1 107 ? -9.878 -2.274 7.610 1.00 95.88 107 VAL A N 1
ATOM 820 C CA . VAL A 1 107 ? -10.876 -1.426 8.273 1.00 95.88 107 VAL A CA 1
ATOM 821 C C . VAL A 1 107 ? -10.223 -0.738 9.462 1.00 95.88 107 VAL A C 1
ATOM 823 O O . VAL A 1 107 ? -9.838 -1.398 10.427 1.00 95.88 107 VAL A O 1
ATOM 826 N N . VAL A 1 108 ? -10.124 0.586 9.399 1.00 92.62 108 VAL A N 1
ATOM 827 C CA . VAL A 1 108 ? -9.664 1.439 10.496 1.00 92.62 108 VAL A CA 1
ATOM 828 C C . VAL A 1 108 ? -10.899 2.030 11.164 1.00 92.62 108 VAL A C 1
ATOM 830 O O . VAL A 1 108 ? -11.657 2.763 10.536 1.00 92.62 108 VAL A O 1
ATOM 833 N N . ARG A 1 109 ? -11.136 1.682 12.431 1.00 92.94 109 ARG A N 1
ATOM 834 C CA . ARG A 1 109 ? -12.276 2.193 13.204 1.00 92.94 109 ARG A CA 1
ATOM 835 C C . ARG A 1 109 ? -11.819 3.312 14.120 1.00 92.94 109 ARG A C 1
ATOM 837 O O . ARG A 1 109 ? -10.886 3.119 14.896 1.00 92.94 109 ARG A O 1
ATOM 844 N N . TYR A 1 110 ? -12.526 4.432 14.087 1.00 87.12 110 TYR A N 1
ATOM 845 C CA . TYR A 1 110 ? -12.302 5.540 15.003 1.00 87.12 110 TYR A CA 1
ATOM 846 C C . TYR A 1 110 ? -13.272 5.445 16.179 1.00 87.12 110 TYR A C 1
ATOM 848 O O . TYR A 1 110 ? -14.478 5.228 16.015 1.00 87.12 110 TYR A O 1
ATOM 856 N N . GLN A 1 111 ? -12.735 5.598 17.384 1.00 90.94 111 GLN A N 1
ATOM 857 C CA . GLN A 1 111 ? -13.508 5.656 18.618 1.00 90.94 111 GLN A CA 1
ATOM 858 C C . GLN A 1 111 ? -13.025 6.845 19.437 1.00 90.94 111 GLN A C 1
ATOM 860 O O . GLN A 1 111 ? -11.830 6.987 19.685 1.00 90.94 111 GLN A O 1
ATOM 865 N N . LEU A 1 112 ? -13.968 7.686 19.852 1.00 90.56 112 LEU A N 1
ATOM 866 C CA . LEU A 1 112 ? -13.729 8.729 20.835 1.00 90.56 112 LEU A CA 1
ATOM 867 C C . LEU A 1 112 ? -14.172 8.185 22.193 1.00 90.56 112 LEU A C 1
ATOM 869 O O . LEU A 1 112 ? -15.343 7.855 22.374 1.00 90.56 112 LEU A O 1
ATOM 873 N N . ILE A 1 113 ? -13.226 8.054 23.116 1.00 92.62 113 ILE A N 1
ATOM 874 C CA . ILE A 1 113 ? -13.481 7.641 24.497 1.00 92.62 113 ILE A CA 1
ATOM 875 C C . ILE A 1 113 ? -13.355 8.897 25.362 1.00 92.62 113 ILE A C 1
ATOM 877 O O . ILE A 1 113 ? -12.415 9.671 25.169 1.00 92.62 113 ILE A O 1
ATOM 881 N N . ALA A 1 114 ? -14.327 9.108 26.249 1.00 81.94 114 ALA A N 1
ATOM 882 C CA . ALA A 1 114 ? -14.345 10.202 27.220 1.00 81.94 114 ALA A CA 1
ATOM 883 C C . ALA A 1 114 ? -13.593 9.828 28.502 1.00 81.94 114 ALA A C 1
ATOM 885 O O . ALA A 1 114 ? -13.661 8.637 28.888 1.00 81.94 114 ALA A O 1
#

Radius of gyration: 14.37 Å; chains: 1; bounding box: 38×32×46 Å

Foldseek 3Di:
DDFQEWADDPQWTWTWDQDPQWIKIWIQHPNDIDIDTQPPCGNVVPLVVLVVVLVVVCVVVVDDPVVSVVSSVVLVQQGTSWYWYWDDDDQWIKIWIHHNNGTDIDIGGDDDDD